Protein AF-Q6YM95-F1 (afdb_monomer)

Organism: Chelonoidis niger (NCBI:txid66189)

Structure (mmCIF, N/CA/C/O backbone):
data_AF-Q6YM95-F1
#
_entry.id   AF-Q6YM95-F1
#
loop_
_atom_site.group_PDB
_atom_site.id
_atom_site.type_symbol
_atom_site.label_atom_id
_atom_site.label_alt_id
_atom_site.label_comp_id
_atom_site.label_asym_id
_atom_site.label_entity_id
_atom_site.label_seq_id
_atom_site.pdbx_PDB_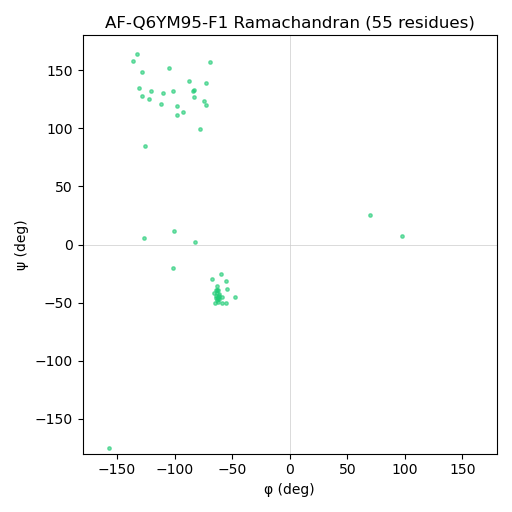ins_code
_atom_site.Cartn_x
_atom_site.Cartn_y
_atom_site.Cartn_z
_atom_site.occupancy
_atom_site.B_iso_or_equiv
_atom_site.auth_seq_id
_atom_site.auth_comp_id
_atom_site.auth_asym_id
_atom_site.auth_atom_id
_atom_site.pdbx_PDB_model_num
ATOM 1 N N . GLN A 1 1 ? -4.725 12.984 15.743 1.00 92.06 1 GLN A N 1
ATOM 2 C CA . GLN A 1 1 ? -5.387 14.255 15.395 1.00 92.06 1 GLN A CA 1
ATOM 3 C C . GLN A 1 1 ? -6.530 13.978 14.428 1.00 92.06 1 GLN A C 1
ATOM 5 O O . GLN A 1 1 ? -7.646 13.897 14.905 1.00 92.06 1 GLN A O 1
ATOM 10 N N . TYR A 1 2 ? -6.258 13.588 13.176 1.00 95.19 2 TYR A N 1
ATOM 11 C CA . TYR A 1 2 ? -7.281 13.361 12.137 1.00 95.19 2 TYR A CA 1
ATOM 12 C C . TYR A 1 2 ? -8.507 12.524 12.531 1.00 95.19 2 TYR A C 1
ATOM 14 O O . TYR A 1 2 ? -9.624 12.939 12.250 1.00 95.19 2 TYR A O 1
ATOM 22 N N . LYS A 1 3 ? -8.340 11.390 13.230 1.00 95.44 3 LYS A N 1
ATOM 23 C CA . LYS A 1 3 ? -9.503 10.619 13.706 1.00 95.44 3 LYS A CA 1
ATOM 24 C C . LYS A 1 3 ? -10.372 11.406 14.696 1.00 95.44 3 LYS A C 1
ATOM 26 O O . LYS A 1 3 ? -11.591 11.327 14.639 1.00 95.44 3 LYS A O 1
ATOM 31 N N . LYS A 1 4 ? -9.747 12.179 15.592 1.00 96.25 4 LYS A N 1
ATOM 32 C CA . LYS A 1 4 ? -10.449 13.063 16.540 1.00 96.25 4 LY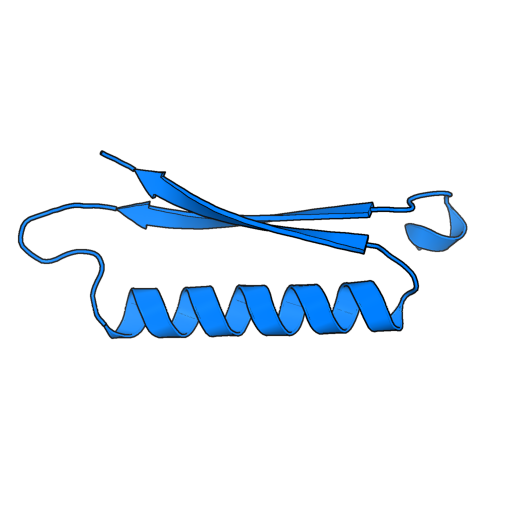S A CA 1
ATOM 33 C C . LYS A 1 4 ? -11.152 14.215 15.819 1.00 96.25 4 LYS A C 1
ATOM 35 O O . LYS A 1 4 ? -12.191 14.658 16.283 1.00 96.25 4 LYS A O 1
ATOM 40 N N . ASP A 1 5 ? -10.606 14.641 14.682 1.00 97.25 5 ASP A N 1
ATOM 41 C CA . ASP A 1 5 ? -11.178 15.686 13.828 1.00 97.25 5 ASP A CA 1
ATOM 42 C C . ASP A 1 5 ? -12.283 15.162 12.890 1.00 97.25 5 ASP A C 1
ATOM 44 O O . ASP A 1 5 ? -12.817 15.924 12.090 1.00 97.25 5 ASP A O 1
ATOM 48 N N . GLY A 1 6 ? -12.635 13.871 12.977 1.00 97.31 6 GLY A N 1
ATOM 49 C CA . GLY A 1 6 ? -13.740 13.261 12.229 1.00 97.31 6 GLY A CA 1
ATOM 50 C C . GLY A 1 6 ? -13.347 12.515 10.951 1.00 97.31 6 GLY 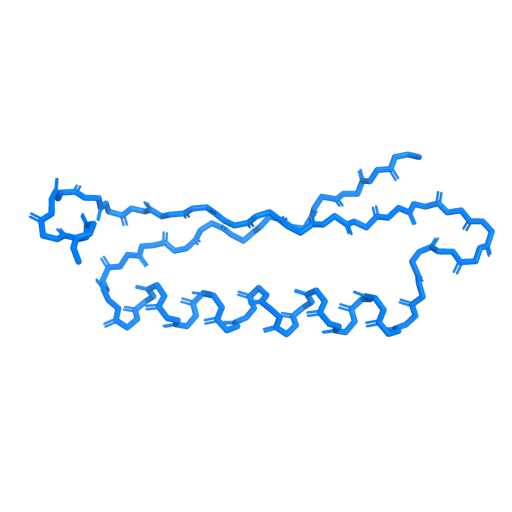A C 1
ATOM 51 O O . GLY A 1 6 ? -14.227 12.094 10.209 1.00 97.31 6 GLY A O 1
ATOM 52 N N . ALA A 1 7 ? -12.055 12.323 10.664 1.00 97.75 7 ALA A N 1
ATOM 53 C CA . ALA A 1 7 ? -11.641 11.525 9.509 1.00 97.75 7 ALA A CA 1
ATOM 54 C C . ALA A 1 7 ? -11.843 10.020 9.762 1.00 97.75 7 ALA A C 1
ATOM 56 O O . ALA A 1 7 ? -11.264 9.457 10.695 1.00 97.75 7 ALA A O 1
ATOM 57 N N . ASP A 1 8 ? -12.601 9.356 8.888 1.00 97.31 8 ASP A N 1
ATOM 58 C CA . ASP A 1 8 ? -12.873 7.913 8.981 1.00 97.31 8 ASP A CA 1
ATOM 59 C C . ASP A 1 8 ? -12.035 7.058 8.035 1.00 97.31 8 ASP A C 1
ATOM 61 O O . ASP A 1 8 ? -11.842 5.869 8.286 1.00 97.31 8 ASP A O 1
ATOM 65 N N . PHE A 1 9 ? -11.490 7.659 6.981 1.00 98.12 9 PHE A N 1
ATOM 66 C CA . PHE A 1 9 ? -10.587 7.003 6.051 1.00 98.12 9 PHE A CA 1
ATOM 67 C C . PHE A 1 9 ? -9.405 7.910 5.715 1.00 98.12 9 PHE A C 1
ATOM 69 O O . PHE A 1 9 ? -9.461 9.132 5.858 1.00 98.12 9 PHE A O 1
ATOM 76 N N . ALA A 1 10 ? -8.318 7.296 5.274 1.00 98.19 10 ALA A N 1
ATOM 77 C CA . ALA A 1 10 ? -7.163 7.984 4.725 1.00 98.19 10 ALA A CA 1
ATOM 78 C C . ALA A 1 10 ? -6.763 7.300 3.421 1.00 98.19 10 ALA A C 1
ATOM 80 O O . ALA A 1 10 ? -7.150 6.164 3.166 1.00 98.19 10 ALA A O 1
ATOM 81 N N . LYS A 1 11 ? -5.953 7.982 2.614 1.00 98.31 11 LYS A N 1
ATOM 82 C CA . LYS A 1 11 ? -5.419 7.445 1.365 1.00 98.31 11 LYS A CA 1
ATOM 83 C C . LYS A 1 11 ? -3.918 7.663 1.304 1.00 98.31 11 LYS A C 1
ATOM 85 O O . LYS A 1 11 ? -3.462 8.772 1.581 1.00 98.31 11 LYS A O 1
ATOM 90 N N . TRP A 1 12 ? -3.169 6.637 0.915 1.00 98.25 12 TRP A N 1
ATOM 91 C CA . TRP A 1 12 ? -1.744 6.760 0.624 1.00 98.25 12 TRP A CA 1
ATOM 92 C C . TRP A 1 12 ? -1.429 6.173 -0.740 1.00 98.25 12 TRP A C 1
ATOM 94 O O . TRP A 1 12 ? -1.760 5.021 -1.026 1.00 98.25 12 TRP A O 1
ATOM 104 N N . ARG A 1 13 ? -0.757 6.984 -1.557 1.00 98.19 13 ARG A N 1
ATOM 105 C CA . ARG A 1 13 ? -0.412 6.662 -2.935 1.00 98.19 13 ARG A CA 1
ATOM 106 C C . ARG A 1 13 ? 1.090 6.479 -3.081 1.00 98.19 13 ARG A C 1
ATOM 108 O O . ARG A 1 13 ? 1.855 7.404 -2.817 1.00 98.19 13 ARG A O 1
ATOM 115 N N . CYS A 1 14 ? 1.490 5.298 -3.527 1.00 97.69 14 CYS A N 1
ATOM 116 C CA . CYS A 1 14 ? 2.848 5.006 -3.975 1.00 97.69 14 CYS A CA 1
ATOM 117 C C . CYS A 1 14 ? 2.859 4.926 -5.497 1.00 97.69 14 CYS A C 1
ATOM 119 O O . CYS A 1 14 ? 1.847 4.584 -6.096 1.00 97.69 14 CYS A O 1
ATOM 121 N N . VAL A 1 15 ? 3.991 5.231 -6.124 1.00 97.19 15 VAL A N 1
ATOM 122 C CA . VAL A 1 15 ? 4.090 5.299 -7.584 1.00 97.19 15 VAL A CA 1
ATOM 123 C C . VAL A 1 15 ? 5.129 4.303 -8.087 1.00 97.19 15 VAL A C 1
ATOM 125 O O . VAL A 1 15 ? 6.248 4.243 -7.574 1.00 97.19 15 VAL A O 1
ATOM 128 N N . LEU A 1 16 ? 4.763 3.536 -9.108 1.00 96.94 16 LEU A N 1
ATOM 129 C CA . LEU A 1 16 ? 5.611 2.590 -9.823 1.00 96.94 16 LEU A CA 1
ATOM 130 C C . LEU A 1 16 ? 5.621 2.984 -11.300 1.00 96.94 16 LEU A C 1
ATOM 132 O O . LEU A 1 16 ? 4.569 3.108 -11.915 1.00 96.94 16 LEU A O 1
ATOM 136 N N . LYS A 1 17 ? 6.802 3.193 -11.880 1.00 96.81 17 LYS A N 1
ATOM 137 C CA . LYS A 1 17 ? 6.950 3.575 -13.291 1.00 96.81 17 LYS A CA 1
ATOM 138 C C . LYS A 1 17 ? 7.343 2.370 -14.133 1.00 96.81 17 LYS A C 1
ATOM 140 O O . LYS A 1 17 ? 8.308 1.694 -13.771 1.00 96.81 17 LYS A O 1
ATOM 145 N N . ILE A 1 18 ? 6.672 2.155 -15.261 1.00 96.25 18 ILE A N 1
ATOM 146 C CA . ILE A 1 18 ? 7.062 1.134 -16.238 1.00 96.25 18 ILE A CA 1
ATOM 147 C C . ILE A 1 18 ? 8.153 1.691 -17.167 1.00 96.25 18 ILE A C 1
ATOM 149 O O . ILE A 1 18 ? 8.025 2.770 -17.737 1.00 96.25 18 ILE A O 1
ATOM 153 N N . SER A 1 19 ? 9.271 0.980 -17.282 1.00 94.81 19 SER A N 1
ATOM 154 C CA . SER A 1 19 ? 10.311 1.212 -18.293 1.00 94.81 19 SER A CA 1
ATOM 155 C C . SER A 1 19 ? 11.121 -0.071 -18.501 1.00 94.81 19 SER A C 1
ATOM 157 O O . SER A 1 19 ? 10.814 -1.096 -17.899 1.00 94.81 19 SER A O 1
ATOM 159 N N . GLU A 1 20 ? 12.180 -0.030 -19.311 1.00 96.38 20 GLU A N 1
ATOM 160 C CA . GLU A 1 20 ? 13.049 -1.193 -19.553 1.00 96.38 20 GLU A CA 1
ATOM 161 C C . GLU A 1 20 ? 13.632 -1.801 -18.260 1.00 96.38 20 GLU A C 1
ATOM 163 O O . GLU A 1 20 ? 13.852 -3.009 -18.175 1.00 96.38 20 GLU A O 1
ATOM 168 N N . HIS A 1 21 ? 13.864 -0.979 -17.230 1.00 95.44 21 HIS A N 1
ATOM 169 C CA . HIS A 1 21 ? 14.485 -1.410 -15.969 1.00 95.44 21 HIS A CA 1
ATOM 170 C C . HIS A 1 21 ? 13.671 -1.051 -14.718 1.00 95.44 21 HIS A C 1
ATOM 172 O O . HIS A 1 21 ? 14.139 -1.254 -13.594 1.00 95.44 21 HIS A O 1
ATOM 178 N N . THR A 1 22 ? 12.464 -0.499 -14.878 1.00 95.75 22 THR A N 1
ATOM 179 C CA . THR A 1 22 ? 11.594 -0.122 -13.757 1.00 95.75 22 THR A CA 1
ATOM 180 C C . THR A 1 22 ? 10.188 -0.710 -13.908 1.00 95.75 22 THR A C 1
ATOM 182 O O . THR A 1 22 ? 9.699 -0.826 -15.030 1.00 95.75 22 THR A O 1
ATOM 185 N N . PRO A 1 23 ? 9.504 -1.023 -12.794 1.00 96.12 23 PRO A N 1
ATOM 186 C CA . PRO A 1 23 ? 9.982 -0.909 -11.419 1.00 96.12 23 PRO A CA 1
ATOM 187 C C . PRO A 1 23 ? 11.013 -1.995 -11.088 1.00 96.12 23 PRO A C 1
ATOM 189 O O . PRO A 1 23 ? 10.869 -3.153 -11.471 1.00 96.12 23 PRO A O 1
ATOM 192 N N . SER A 1 24 ? 12.067 -1.614 -10.365 1.00 97.62 24 SER A N 1
ATOM 193 C CA . SER A 1 24 ? 13.025 -2.590 -9.848 1.00 97.62 24 SER A CA 1
ATOM 194 C C . SER A 1 24 ? 12.376 -3.429 -8.745 1.00 97.62 24 SER A C 1
ATOM 196 O O . SER A 1 24 ? 11.443 -2.979 -8.076 1.00 97.62 24 SER A O 1
ATOM 198 N N . HIS A 1 25 ? 12.903 -4.629 -8.493 1.00 97.44 25 HIS A N 1
ATOM 199 C CA . HIS A 1 25 ? 12.434 -5.472 -7.387 1.00 97.44 25 HIS A CA 1
ATOM 200 C C . HIS A 1 25 ? 12.478 -4.733 -6.037 1.00 97.44 25 HIS A C 1
ATOM 202 O O . HIS A 1 25 ? 11.552 -4.839 -5.235 1.00 97.44 25 HIS A O 1
ATOM 208 N N . LEU A 1 26 ? 13.520 -3.922 -5.814 1.00 97.88 26 LEU A N 1
ATOM 209 C CA . LEU A 1 26 ? 13.629 -3.069 -4.631 1.00 97.88 26 LEU A CA 1
ATOM 210 C C . LEU A 1 26 ? 12.479 -2.055 -4.552 1.00 97.88 26 LEU A C 1
ATOM 212 O O . LEU A 1 26 ? 11.854 -1.932 -3.507 1.00 97.88 26 LEU A O 1
ATOM 216 N N . ALA A 1 27 ? 12.159 -1.364 -5.652 1.00 97.19 27 ALA A N 1
ATOM 217 C CA . ALA A 1 27 ? 11.073 -0.383 -5.676 1.00 97.19 27 ALA A CA 1
ATOM 218 C C . ALA A 1 27 ? 9.699 -1.017 -5.396 1.00 97.19 27 ALA A C 1
ATOM 220 O O . ALA A 1 27 ? 8.860 -0.398 -4.743 1.00 97.19 27 ALA A O 1
ATOM 221 N N . ILE A 1 28 ? 9.471 -2.249 -5.864 1.00 97.69 28 ILE A N 1
ATOM 222 C CA . ILE A 1 28 ? 8.249 -3.010 -5.565 1.00 97.69 28 ILE A CA 1
ATOM 223 C C . ILE A 1 28 ? 8.182 -3.322 -4.066 1.00 97.69 28 ILE A C 1
ATOM 225 O O . ILE A 1 28 ? 7.170 -3.032 -3.426 1.00 97.69 28 ILE A O 1
ATOM 229 N N . LEU A 1 29 ? 9.261 -3.873 -3.503 1.00 98.38 29 LEU A N 1
ATOM 230 C CA . LEU A 1 29 ? 9.307 -4.289 -2.102 1.00 98.38 29 LEU A CA 1
ATOM 231 C C . LEU A 1 29 ? 9.164 -3.098 -1.143 1.00 98.38 29 LEU A C 1
ATOM 233 O O . LEU A 1 29 ? 8.382 -3.164 -0.196 1.00 98.38 29 LEU A O 1
ATOM 237 N N . GLU A 1 30 ? 9.859 -1.993 -1.411 1.00 98.00 30 GLU A N 1
ATOM 238 C CA . GLU A 1 30 ? 9.772 -0.777 -0.597 1.00 98.00 30 GLU A CA 1
ATOM 239 C C . GLU A 1 30 ? 8.365 -0.174 -0.627 1.00 98.00 30 GLU A C 1
ATOM 241 O O . GLU A 1 30 ? 7.790 0.100 0.428 1.00 98.00 30 GLU A O 1
ATOM 246 N N . ASN A 1 31 ? 7.758 -0.032 -1.811 1.00 98.00 31 ASN A N 1
ATOM 247 C CA . ASN A 1 31 ? 6.398 0.499 -1.913 1.00 98.00 31 ASN A CA 1
ATOM 248 C C . ASN A 1 31 ? 5.372 -0.412 -1.220 1.00 98.00 31 ASN A C 1
ATOM 250 O O . ASN A 1 31 ? 4.484 0.091 -0.530 1.00 98.00 31 ASN A O 1
ATOM 254 N N . ALA A 1 32 ? 5.514 -1.736 -1.336 1.00 98.00 32 ALA A N 1
ATOM 255 C CA . ALA A 1 32 ? 4.662 -2.686 -0.624 1.00 98.00 32 ALA A CA 1
ATOM 2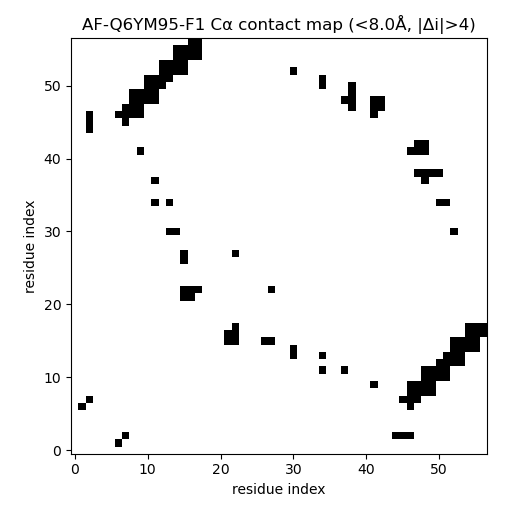56 C C . ALA A 1 32 ? 4.809 -2.554 0.903 1.00 98.00 32 ALA A C 1
ATOM 258 O O . ALA A 1 32 ? 3.806 -2.456 1.614 1.00 98.00 32 ALA A O 1
ATOM 259 N N . ASN A 1 33 ? 6.043 -2.476 1.411 1.00 98.31 33 ASN A N 1
ATOM 260 C C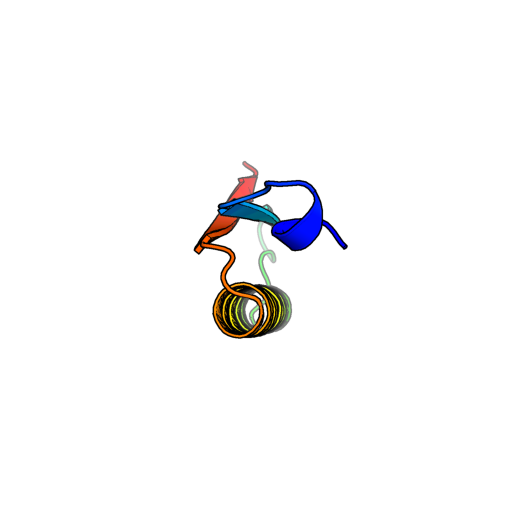A . ASN A 1 33 ? 6.322 -2.317 2.840 1.00 98.31 33 ASN A CA 1
ATOM 261 C C . ASN A 1 33 ? 5.784 -0.991 3.396 1.00 98.31 33 ASN A C 1
ATOM 263 O O . ASN A 1 33 ? 5.211 -0.963 4.491 1.00 98.31 33 ASN A O 1
ATOM 267 N N . VAL A 1 34 ? 5.940 0.108 2.653 1.00 98.31 34 VAL A N 1
ATOM 268 C CA . VAL A 1 34 ? 5.406 1.425 3.029 1.00 98.31 34 VAL A CA 1
ATOM 269 C C . VAL A 1 34 ? 3.884 1.382 3.117 1.00 98.31 34 VAL A C 1
ATOM 271 O O . VAL A 1 34 ? 3.331 1.787 4.140 1.00 98.31 34 VAL A O 1
ATOM 274 N N . LEU A 1 35 ? 3.210 0.847 2.095 1.00 98.44 35 LEU A N 1
ATOM 275 C CA . LEU A 1 35 ? 1.750 0.754 2.065 1.00 98.44 35 LEU A CA 1
ATOM 276 C C . LEU A 1 35 ? 1.202 -0.164 3.167 1.00 98.44 35 LEU A C 1
ATOM 278 O O . LEU A 1 35 ? 0.209 0.182 3.808 1.00 98.44 35 LEU A O 1
ATOM 282 N N . ALA A 1 36 ? 1.868 -1.287 3.446 1.00 98.44 36 ALA A N 1
ATOM 283 C CA . ALA A 1 36 ? 1.487 -2.196 4.526 1.00 98.44 36 ALA A CA 1
ATOM 284 C C . ALA A 1 36 ? 1.613 -1.533 5.907 1.00 98.44 36 ALA A C 1
ATOM 286 O O . ALA A 1 36 ? 0.686 -1.588 6.720 1.00 98.44 36 ALA A O 1
ATOM 287 N N . ARG A 1 37 ? 2.733 -0.844 6.166 1.00 98.44 37 ARG A N 1
ATOM 288 C CA . ARG A 1 37 ? 2.931 -0.083 7.409 1.00 98.44 37 ARG A CA 1
ATOM 289 C C . ARG A 1 37 ? 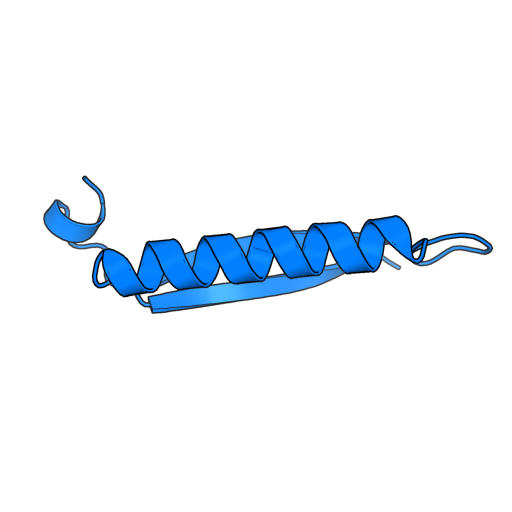1.909 1.037 7.557 1.00 98.44 37 ARG A C 1
ATOM 291 O O . ARG A 1 37 ? 1.341 1.197 8.635 1.00 98.44 37 ARG A O 1
ATOM 298 N N . TYR A 1 38 ? 1.669 1.788 6.486 1.00 98.44 38 TYR A N 1
ATOM 299 C CA . TYR A 1 38 ? 0.644 2.826 6.436 1.00 98.44 38 TYR A CA 1
ATOM 300 C C . TYR A 1 38 ? -0.734 2.260 6.813 1.00 98.44 38 TYR A C 1
ATOM 302 O O . TYR A 1 38 ? -1.381 2.783 7.722 1.00 98.44 38 TYR A O 1
ATOM 310 N N . ALA A 1 39 ? -1.143 1.151 6.191 1.00 98.50 39 ALA A N 1
ATOM 311 C CA . ALA A 1 39 ? -2.430 0.521 6.458 1.00 98.50 39 ALA A CA 1
AT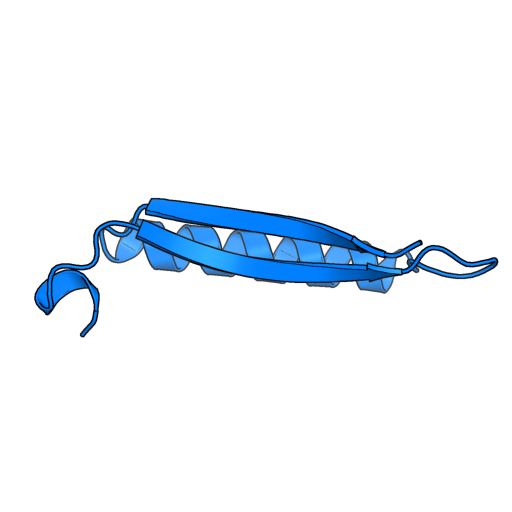OM 312 C C . ALA A 1 39 ? -2.559 0.063 7.918 1.00 98.50 39 ALA A C 1
ATOM 314 O O . ALA A 1 39 ? -3.565 0.357 8.566 1.00 98.50 39 ALA A O 1
ATOM 315 N N . SER A 1 40 ? -1.514 -0.573 8.460 1.00 98.50 40 SER A N 1
ATOM 316 C CA . SER A 1 40 ? -1.473 -0.991 9.865 1.00 98.50 40 SER A CA 1
ATOM 317 C C . SER A 1 40 ? -1.629 0.198 10.818 1.00 98.50 40 SER A C 1
ATOM 319 O O . SER A 1 40 ? -2.395 0.120 11.777 1.00 98.50 40 SER A O 1
ATOM 321 N N . ILE A 1 41 ? -0.930 1.309 10.566 1.00 98.31 41 ILE A N 1
ATOM 322 C CA . ILE A 1 41 ? -1.007 2.511 11.410 1.00 98.31 41 IL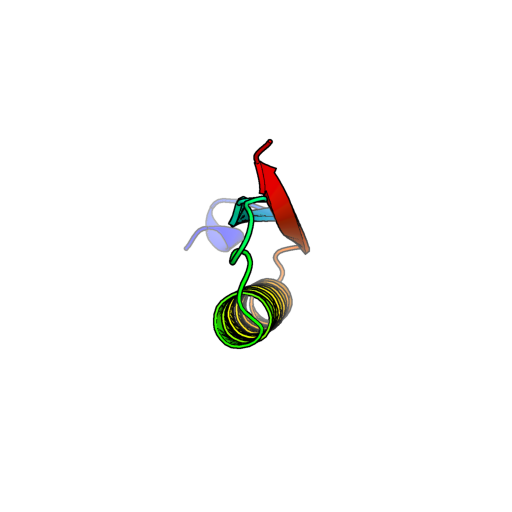E A CA 1
ATOM 323 C C . ILE A 1 41 ? -2.405 3.138 11.334 1.00 98.31 41 ILE A C 1
ATOM 325 O O . ILE A 1 41 ? -2.954 3.531 12.365 1.00 98.31 41 ILE A O 1
ATOM 329 N N . CYS A 1 42 ? -3.008 3.209 10.145 1.00 98.38 42 CYS A N 1
ATOM 330 C CA . CYS A 1 42 ? -4.378 3.694 9.976 1.00 98.38 42 CYS A CA 1
ATOM 331 C C . CYS A 1 42 ? -5.374 2.863 10.789 1.00 98.38 42 CYS A C 1
ATOM 333 O O . CYS A 1 42 ? -6.119 3.425 11.595 1.00 98.38 42 CYS A O 1
ATOM 335 N N . GLN A 1 43 ? -5.327 1.536 10.655 1.00 97.94 43 GLN A N 1
ATOM 336 C CA . GLN A 1 43 ? -6.227 0.632 11.372 1.00 97.94 43 GLN A CA 1
ATOM 337 C C . GLN A 1 43 ? -6.062 0.740 12.893 1.00 97.94 43 GLN A C 1
ATOM 339 O O . GLN A 1 43 ? -7.059 0.841 13.605 1.00 97.94 43 GLN A O 1
ATOM 344 N N . GLN A 1 44 ? -4.823 0.823 13.393 1.00 98.25 44 GLN A N 1
ATOM 345 C CA . GLN A 1 44 ? -4.538 1.038 14.821 1.00 98.25 44 GLN A CA 1
ATOM 346 C C . GLN A 1 44 ? -5.121 2.353 15.363 1.00 98.25 44 GLN A C 1
ATOM 348 O O . GLN A 1 44 ? -5.399 2.457 16.554 1.00 98.25 44 GLN A O 1
ATOM 353 N N . ASN A 1 45 ? -5.325 3.351 14.500 1.00 97.69 45 ASN A N 1
ATOM 354 C CA . ASN A 1 45 ? -5.906 4.645 14.854 1.00 97.69 45 ASN A CA 1
ATOM 355 C C . ASN A 1 45 ? -7.396 4.763 14.479 1.00 97.69 45 ASN A C 1
ATOM 357 O O . ASN A 1 45 ? -7.946 5.864 14.526 1.00 97.69 45 ASN A O 1
ATOM 361 N N . GLY A 1 46 ? -8.058 3.662 14.104 1.00 97.25 46 GLY A N 1
ATOM 362 C CA . GLY A 1 46 ? -9.482 3.654 13.751 1.00 97.25 46 GLY A CA 1
ATOM 363 C C . GLY A 1 46 ? -9.808 4.375 12.439 1.00 97.25 46 GLY A C 1
ATOM 364 O O . GLY A 1 46 ? -10.919 4.885 12.278 1.00 97.25 46 GLY A O 1
ATOM 365 N N . ILE A 1 47 ? -8.838 4.453 11.527 1.00 98.25 47 ILE A N 1
ATOM 366 C CA . ILE A 1 47 ? -8.973 5.040 10.192 1.00 98.25 47 ILE A CA 1
ATOM 367 C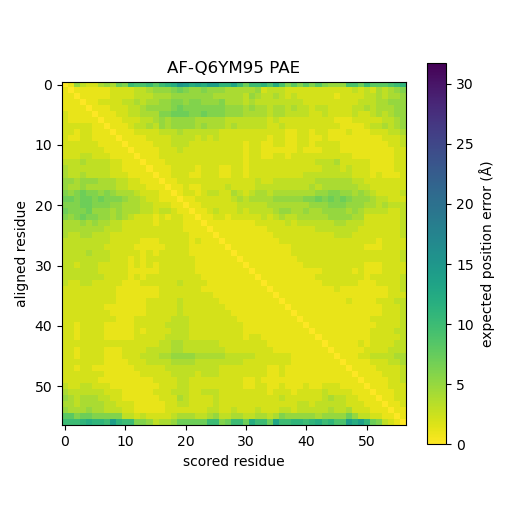 C . ILE A 1 47 ? -8.909 3.908 9.162 1.00 98.25 47 ILE A C 1
ATOM 369 O O . ILE A 1 47 ? -7.987 3.093 9.188 1.00 98.25 47 ILE A O 1
ATOM 373 N N . VAL A 1 48 ? -9.859 3.862 8.232 1.00 98.31 48 VAL A N 1
ATOM 374 C CA . VAL A 1 48 ? -9.852 2.913 7.112 1.00 98.31 48 VAL A CA 1
ATOM 375 C C . VAL A 1 48 ? -8.770 3.327 6.100 1.00 98.31 48 VAL A C 1
ATOM 377 O O . VAL A 1 48 ? -8.832 4.442 5.578 1.00 98.31 48 VAL A O 1
ATOM 380 N N . PRO A 1 49 ? -7.763 2.486 5.807 1.00 98.44 49 PRO A N 1
ATOM 381 C CA . PRO A 1 49 ? -6.736 2.829 4.831 1.00 98.44 49 PRO A CA 1
ATOM 382 C C . PRO A 1 49 ? -7.178 2.522 3.399 1.00 98.44 49 PRO A C 1
ATOM 384 O O . PRO A 1 49 ? -7.597 1.407 3.092 1.00 98.44 49 PRO A O 1
ATOM 387 N N . ILE A 1 50 ? -6.984 3.482 2.500 1.00 98.56 50 ILE A N 1
ATOM 388 C CA . ILE A 1 50 ? -7.011 3.279 1.052 1.00 98.56 50 ILE A CA 1
ATOM 389 C C . ILE A 1 50 ? -5.560 3.143 0.586 1.00 98.56 50 ILE A C 1
ATOM 391 O O . ILE A 1 50 ? -4.773 4.091 0.648 1.00 98.56 50 ILE A O 1
ATOM 395 N N . VAL A 1 51 ? -5.213 1.933 0.155 1.00 98.25 51 VAL A N 1
ATOM 396 C CA . VAL A 1 51 ? -3.886 1.553 -0.336 1.00 98.25 51 VAL A CA 1
ATOM 397 C C . VAL A 1 51 ? -3.861 1.719 -1.854 1.00 98.25 51 VAL A C 1
ATOM 399 O O . VAL A 1 51 ? -4.572 1.004 -2.554 1.00 98.25 51 VAL A O 1
ATOM 402 N N . GLU A 1 52 ? -3.060 2.654 -2.367 1.00 97.94 52 GLU A N 1
ATOM 403 C CA . GLU A 1 52 ? -3.081 3.033 -3.786 1.00 97.94 52 GLU A CA 1
ATOM 404 C C . GLU A 1 52 ? -1.684 2.922 -4.426 1.00 97.94 52 GLU A C 1
ATOM 406 O O . GLU A 1 52 ? -0.930 3.895 -4.479 1.00 97.94 52 GLU A O 1
ATOM 411 N N . PRO A 1 53 ? -1.285 1.731 -4.901 1.00 95.31 53 PRO A N 1
ATOM 412 C CA . PRO A 1 53 ? -0.106 1.584 -5.744 1.00 95.31 53 PRO A CA 1
ATOM 413 C C . PRO A 1 53 ? -0.444 2.018 -7.178 1.00 95.31 53 PRO A C 1
ATOM 415 O O . PRO A 1 53 ? -1.033 1.259 -7.944 1.00 95.31 53 PRO A O 1
ATOM 418 N N . GLU A 1 54 ? -0.084 3.241 -7.555 1.00 97.25 54 GLU A N 1
ATOM 419 C CA . GLU A 1 54 ? -0.293 3.741 -8.910 1.00 97.25 54 GLU A CA 1
ATOM 420 C C . GLU A 1 54 ? 0.818 3.306 -9.861 1.00 97.25 54 GLU A C 1
ATOM 422 O O . GLU A 1 54 ? 2.005 3.476 -9.578 1.00 97.25 54 GLU A O 1
ATOM 427 N N . ILE A 1 55 ? 0.410 2.817 -11.030 1.00 95.75 55 ILE A N 1
ATOM 428 C CA . ILE A 1 55 ? 1.303 2.500 -12.138 1.00 95.75 55 ILE A CA 1
ATOM 429 C C . ILE A 1 55 ? 1.299 3.664 -13.132 1.00 95.75 55 ILE A C 1
ATOM 431 O O . ILE A 1 55 ? 0.256 3.988 -13.700 1.00 95.75 55 ILE A O 1
ATOM 435 N N . LEU A 1 56 ? 2.463 4.273 -13.355 1.00 94.06 56 LEU A N 1
ATOM 436 C CA . LEU A 1 56 ? 2.662 5.243 -14.428 1.00 94.06 56 LEU A CA 1
ATOM 437 C C . LEU A 1 56 ? 3.057 4.537 -15.732 1.00 94.06 56 LEU A C 1
ATOM 439 O O . LEU A 1 56 ? 3.862 3.596 -15.675 1.00 94.06 56 LEU A O 1
ATOM 443 N N . PRO A 1 57 ? 2.530 5.007 -16.878 1.00 83.31 57 PRO A N 1
ATOM 444 C CA . PRO A 1 57 ? 2.930 4.536 -18.198 1.00 83.31 57 PRO A CA 1
ATOM 445 C C . PRO A 1 57 ? 4.385 4.883 -18.542 1.00 83.31 57 PRO A C 1
ATOM 447 O O . PRO A 1 57 ? 4.942 5.859 -17.977 1.00 83.31 57 PRO A O 1
#

Secondary structure (DSSP, 8-state):
-TTTTT--EEEEEEEEE-SSS-S-HHHHHHHHHHHHHHHHHHHHTT-EEEEEEEEE-

Sequence (57 aa):
QYKKDGADFAKWRCVLKISEHTPSHLAILENANVLARYASICQQNGIVPIVEPEILP

InterPro domains:
  IPR000741 Fructose-bisphosphate aldolase, class-I [PF00274] (1-57)
  IPR000741 Fructose-bisphosphate aldolase, class-I [PTHR11627] (1-57)
  IPR013785 Aldolase-type TIM barrel [G3DSA:3.20.20.70] (1-57)

Radius of gyration: 13.69 Å; Cα contacts (8 Å, |Δi|>4): 73; chains: 1; bounding box: 28×21×36 Å

Foldseek 3Di:
DCVVVPAQADEDEDEWEDDPCTPPPVSVVVLVVVLVVVCVVCVVVNHHYHRHYHYDD

Solvent-accessible surface area (backbone atoms only — not comparable to full-atom values): 3320 Å² total; per-residue (Å²): 108,59,51,82,77,67,40,56,60,50,78,52,77,42,83,42,48,58,55,101,75,33,65,39,73,66,58,52,52,51,48,50,52,51,48,52,51,51,36,52,55,27,50,78,60,68,18,46,59,41,79,39,81,42,75,43,119

Mean predicted aligned error: 2.43 Å

pLDDT: mean 97.08, std 2.26, range [83.31, 98.56]

Nearest PDB structures (foldseek):
  1fba-assembly1_D  TM=9.923E-01  e=1.105E-05  Drosophila melanogaster
  6rng-assembly1_A-2  TM=1.001E+00  e=2.515E-05  Arabidopsis thaliana
  7efs-assembly1_D  TM=1.004E+00  e=4.660E-05  Artemisia sieversiana
  3jsb-assembly1_A-2  TM=6.183E-01  e=4.349E+00  Lymphocytic choriomeningitis virus (strain Armstrong)